Protein AF-A0A444W9S5-F1 (afdb_monomer_lite)

Organism: NCBI:txid657326

pLDDT: mean 81.78, std 16.41, range [38.34, 96.56]

Foldseek 3Di:
DDDDDPPPPPPPPPPPQFKKKKKFFDDDPPDFDFPVPPVCSVPPVGIDIDIQRDPLVNVLVVVVVVVQVVADFDPCRGATWGIWIDTDHFIWTAHPQRQWIDGDRGIDGDDDPQDGPCSVPVD

Structure (mmCIF, N/CA/C/O backbone):
data_AF-A0A444W9S5-F1
#
_entry.id   AF-A0A444W9S5-F1
#
loop_
_atom_site.group_PDB
_atom_site.id
_atom_site.type_symbol
_atom_site.label_atom_id
_atom_site.label_alt_id
_atom_site.label_comp_id
_atom_site.label_asym_id
_atom_site.label_entity_id
_atom_site.label_seq_id
_atom_site.pdbx_PDB_ins_code
_atom_site.Cartn_x
_atom_site.Cartn_y
_atom_site.Cartn_z
_atom_site.occupancy
_atom_site.B_iso_or_equiv
_atom_site.auth_seq_id
_atom_site.auth_comp_id
_atom_site.auth_asym_id
_atom_site.auth_atom_id
_atom_site.pdbx_PDB_model_num
ATOM 1 N N . MET A 1 1 ? -50.593 -12.212 37.186 1.00 38.34 1 MET A N 1
ATOM 2 C CA . MET A 1 1 ? -49.398 -11.337 37.214 1.00 38.34 1 MET A CA 1
ATOM 3 C C . MET A 1 1 ? -48.374 -11.883 36.221 1.00 38.34 1 MET A C 1
ATOM 5 O O . MET A 1 1 ? -47.781 -12.916 36.496 1.00 38.34 1 MET A O 1
ATOM 9 N N . LYS A 1 2 ? -48.234 -11.276 35.034 1.00 40.03 2 LYS A N 1
ATOM 10 C CA . LYS A 1 2 ? -47.253 -11.699 34.016 1.00 40.03 2 LYS A CA 1
ATOM 11 C C . LYS A 1 2 ? -45.982 -10.865 34.195 1.00 40.03 2 LYS A C 1
ATOM 13 O O . LYS A 1 2 ? -46.036 -9.650 34.051 1.00 40.03 2 LYS A O 1
ATOM 18 N N . LYS A 1 3 ? -44.869 -11.508 34.561 1.00 44.22 3 LYS A N 1
ATOM 19 C CA . LYS A 1 3 ? -43.546 -10.871 34.634 1.00 44.22 3 LYS A CA 1
ATOM 20 C C . LYS A 1 3 ? -42.995 -10.757 33.213 1.00 44.22 3 LYS A C 1
ATOM 22 O O . LYS A 1 3 ? -42.740 -11.776 32.581 1.00 44.22 3 LYS A O 1
ATOM 27 N N . ILE A 1 4 ? -42.846 -9.534 32.717 1.00 53.03 4 ILE A N 1
ATOM 28 C CA . ILE A 1 4 ? -42.086 -9.246 31.499 1.00 53.03 4 ILE A CA 1
ATOM 29 C C . ILE A 1 4 ? -40.659 -8.966 31.965 1.00 53.03 4 ILE A C 1
ATOM 31 O O . ILE A 1 4 ? -40.419 -7.982 32.660 1.00 53.03 4 ILE A O 1
ATOM 35 N N . ILE A 1 5 ? -39.733 -9.868 31.650 1.00 55.59 5 ILE A N 1
ATOM 36 C CA . ILE A 1 5 ? -38.299 -9.644 31.843 1.00 55.59 5 ILE A CA 1
ATOM 37 C C . ILE A 1 5 ? -37.802 -8.951 30.569 1.00 55.59 5 ILE A C 1
ATOM 39 O O . ILE A 1 5 ? -37.952 -9.536 29.494 1.00 55.59 5 ILE A O 1
ATOM 43 N N . PRO A 1 6 ? -37.242 -7.730 30.631 1.00 51.38 6 PRO A N 1
ATOM 44 C CA . PRO A 1 6 ? -36.620 -7.132 29.464 1.00 51.38 6 PRO A CA 1
ATOM 45 C C . PRO A 1 6 ? -35.305 -7.868 29.202 1.00 51.38 6 PRO A C 1
ATOM 47 O O . PRO A 1 6 ? -34.380 -7.835 30.014 1.00 51.38 6 PRO A O 1
ATOM 50 N N . LEU A 1 7 ? -35.240 -8.571 28.072 1.00 44.19 7 LEU A N 1
ATOM 51 C CA . LEU A 1 7 ? -34.009 -9.155 27.561 1.00 44.19 7 LEU A CA 1
ATOM 52 C C . LEU A 1 7 ? -33.100 -7.996 27.126 1.00 44.19 7 LEU A C 1
ATOM 54 O O . LEU A 1 7 ? -33.227 -7.470 26.023 1.00 44.19 7 LEU A O 1
ATOM 58 N N . ILE A 1 8 ? -32.224 -7.551 28.026 1.00 51.81 8 ILE A N 1
ATOM 59 C CA . ILE A 1 8 ? -31.135 -6.634 27.694 1.00 51.81 8 ILE A CA 1
ATOM 60 C C . ILE A 1 8 ? -30.183 -7.422 26.794 1.00 51.81 8 ILE A C 1
ATOM 62 O O . ILE A 1 8 ? -29.372 -8.218 27.264 1.00 51.81 8 ILE A O 1
ATOM 66 N N . ILE A 1 9 ? -30.323 -7.234 25.484 1.00 46.12 9 ILE A N 1
ATOM 67 C CA . ILE A 1 9 ? -29.348 -7.700 24.503 1.00 46.12 9 ILE A CA 1
ATOM 68 C C . ILE A 1 9 ? -28.121 -6.810 24.686 1.00 46.12 9 ILE A C 1
ATOM 70 O O . ILE A 1 9 ? -28.041 -5.701 24.161 1.00 46.12 9 ILE A O 1
ATOM 74 N N . PHE A 1 10 ? -27.180 -7.288 25.493 1.00 41.84 10 PHE A N 1
ATOM 75 C CA . PHE A 1 10 ? -25.830 -6.754 25.549 1.00 41.84 10 PHE A CA 1
ATOM 76 C C . PHE A 1 10 ? -25.174 -7.097 24.208 1.00 41.84 10 PHE A C 1
ATOM 78 O O . PHE A 1 10 ? -24.648 -8.193 24.020 1.00 41.84 10 PHE A O 1
ATOM 85 N N . ILE A 1 11 ? -25.270 -6.183 23.239 1.00 53.44 11 ILE A N 1
ATOM 86 C CA . ILE A 1 11 ? -24.454 -6.237 22.028 1.00 53.44 11 ILE A CA 1
ATOM 87 C C . ILE A 1 11 ? -23.036 -5.944 22.502 1.00 53.44 11 ILE A C 1
ATOM 89 O O . ILE A 1 11 ? -22.626 -4.792 22.639 1.00 53.44 11 ILE A O 1
ATOM 93 N N . THR A 1 12 ? -22.296 -6.993 22.840 1.00 50.94 12 THR A N 1
ATOM 94 C CA . THR A 1 12 ? -20.856 -6.895 22.998 1.00 50.94 12 THR A CA 1
ATOM 95 C C . THR A 1 12 ? -20.314 -6.474 21.638 1.00 50.94 12 THR A C 1
ATOM 97 O O . THR A 1 12 ? -20.244 -7.262 20.700 1.00 50.94 12 THR A O 1
ATOM 100 N N . LEU A 1 13 ? -19.975 -5.189 21.505 1.00 49.25 13 LEU A N 1
ATOM 101 C CA . LEU A 1 13 ? -19.121 -4.693 20.435 1.00 49.25 13 LEU A CA 1
ATOM 102 C C . LEU A 1 13 ? -17.777 -5.395 20.617 1.00 49.25 13 LEU A C 1
ATOM 104 O O . LEU A 1 13 ? -16.877 -4.882 21.282 1.00 49.25 13 LEU A O 1
ATOM 108 N N . THR A 1 14 ? -17.653 -6.610 20.087 1.00 47.81 14 THR A N 1
ATOM 109 C CA . THR A 1 14 ? -16.374 -7.283 19.942 1.00 47.81 14 THR A CA 1
ATOM 110 C C . THR A 1 14 ? -15.558 -6.374 19.048 1.00 47.81 14 THR A C 1
ATOM 112 O O . THR A 1 14 ? -15.749 -6.331 17.833 1.00 47.81 14 THR A O 1
ATOM 115 N N . SER A 1 15 ? -14.713 -5.560 19.674 1.00 43.38 15 SER A N 1
ATOM 116 C CA . SER A 1 15 ? -13.699 -4.766 19.010 1.00 43.38 15 SER A CA 1
ATOM 117 C C . SER A 1 15 ? -12.718 -5.747 18.388 1.00 43.38 15 SER A C 1
ATOM 119 O O . SER A 1 15 ? -11.658 -6.007 18.948 1.00 43.38 15 SER A O 1
ATOM 121 N N . CYS A 1 16 ? -13.101 -6.331 17.254 1.00 53.66 16 CYS A N 1
ATOM 122 C CA . CYS A 1 16 ? -12.192 -7.037 16.381 1.00 53.66 16 CYS A CA 1
ATOM 123 C C . CYS A 1 16 ? -11.127 -5.999 16.040 1.00 53.66 16 CYS A C 1
ATOM 125 O O . CYS A 1 16 ? -11.431 -4.983 15.413 1.00 53.66 16 CYS A O 1
ATOM 127 N N . SER A 1 17 ? -9.924 -6.156 16.590 1.00 58.62 17 SER A N 1
ATOM 128 C CA . SER A 1 17 ? -8.819 -5.252 16.308 1.00 58.62 17 SER A CA 1
ATOM 129 C C . SER A 1 17 ? -8.438 -5.462 14.849 1.00 58.62 17 SER A C 1
ATOM 131 O O . SER A 1 17 ? -7.628 -6.329 14.532 1.00 58.62 17 SER A O 1
ATOM 133 N N . SER A 1 18 ? -9.080 -4.728 13.948 1.00 75.69 18 SER A N 1
ATOM 134 C CA . SER A 1 18 ? -8.727 -4.713 12.540 1.00 75.69 18 SER A CA 1
ATOM 135 C C . SER A 1 18 ? -7.365 -4.038 12.425 1.00 75.69 18 SER A C 1
ATOM 137 O O . SER A 1 18 ? -7.238 -2.836 12.658 1.00 75.69 18 SER A O 1
ATOM 139 N N . SER A 1 19 ? -6.334 -4.828 12.154 1.00 87.19 19 SER A N 1
ATOM 140 C CA . SER A 1 19 ? -4.983 -4.334 11.915 1.00 87.19 19 SER A CA 1
ATOM 141 C C . SER A 1 19 ? -4.717 -4.267 10.422 1.00 87.19 19 SER A C 1
ATOM 143 O O . SER A 1 19 ? -5.010 -5.225 9.707 1.00 87.19 19 SER A O 1
ATOM 145 N N . VAL A 1 20 ? -4.101 -3.181 9.976 1.00 93.50 20 VAL A N 1
ATOM 146 C CA . VAL A 1 20 ? -3.524 -3.082 8.635 1.00 93.50 20 VAL A CA 1
ATOM 147 C C . VAL A 1 20 ? -2.021 -3.261 8.767 1.00 93.50 20 VAL A C 1
ATOM 149 O O . VAL A 1 20 ? -1.379 -2.627 9.602 1.00 93.50 20 VAL A O 1
ATOM 152 N N . THR A 1 21 ? -1.450 -4.141 7.962 1.00 94.88 21 THR A N 1
ATOM 153 C CA . THR A 1 21 ? -0.001 -4.276 7.848 1.00 94.88 21 THR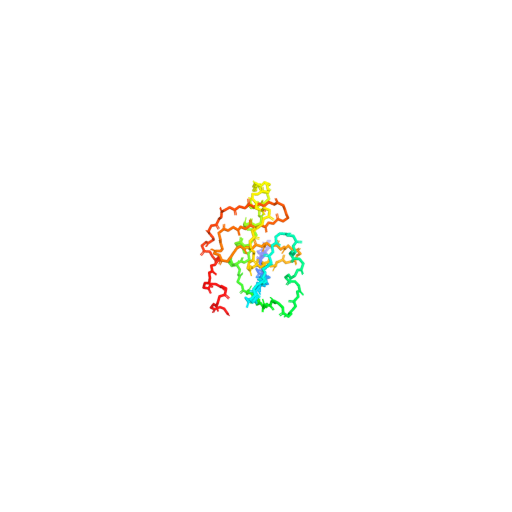 A CA 1
ATOM 154 C C . THR A 1 21 ? 0.487 -3.336 6.759 1.00 94.88 21 THR A C 1
ATOM 156 O O . THR A 1 21 ? 0.034 -3.425 5.624 1.00 94.88 21 THR A O 1
ATOM 159 N N . VAL A 1 22 ? 1.407 -2.442 7.096 1.00 95.19 22 VAL A N 1
ATOM 160 C CA . VAL A 1 22 ? 2.074 -1.552 6.147 1.00 95.19 22 VAL A CA 1
ATOM 161 C C . VAL A 1 22 ? 3.451 -2.125 5.854 1.00 95.19 22 VAL A C 1
ATOM 163 O O . VAL A 1 22 ? 4.246 -2.354 6.766 1.00 95.19 22 VAL A O 1
ATOM 166 N N . ILE A 1 23 ? 3.723 -2.370 4.582 1.00 95.12 23 ILE A N 1
ATOM 167 C CA . ILE A 1 23 ? 5.014 -2.815 4.079 1.00 95.12 23 ILE A CA 1
ATOM 168 C C . ILE A 1 23 ? 5.607 -1.664 3.277 1.00 95.12 23 ILE A C 1
ATOM 170 O O . ILE A 1 23 ? 5.003 -1.200 2.311 1.00 95.12 23 ILE A O 1
ATOM 174 N N . THR A 1 24 ? 6.789 -1.217 3.667 1.00 93.75 24 THR A N 1
ATOM 175 C CA . THR A 1 24 ? 7.511 -0.121 3.024 1.00 93.75 24 THR A CA 1
ATOM 176 C C . THR A 1 24 ? 8.698 -0.690 2.266 1.00 93.75 24 THR A C 1
ATOM 178 O O . THR A 1 24 ? 9.492 -1.438 2.837 1.00 93.75 24 THR A O 1
ATOM 181 N N . ALA A 1 25 ? 8.832 -0.343 0.990 1.00 92.25 25 ALA A N 1
ATOM 182 C CA . ALA A 1 25 ? 10.024 -0.643 0.213 1.00 92.25 25 ALA A CA 1
ATOM 183 C C . ALA A 1 25 ? 11.207 0.158 0.773 1.00 92.25 25 ALA A C 1
ATOM 185 O O . ALA A 1 25 ? 11.120 1.376 0.933 1.00 92.25 25 ALA A O 1
ATOM 186 N N . ASN A 1 26 ? 12.305 -0.528 1.075 1.00 88.12 26 ASN A N 1
ATOM 187 C CA . ASN A 1 26 ? 13.538 0.121 1.490 1.00 88.12 26 ASN A CA 1
ATOM 188 C C . ASN A 1 26 ? 14.154 0.807 0.269 1.00 88.12 26 ASN A C 1
ATOM 190 O O . ASN A 1 26 ? 14.218 0.215 -0.812 1.00 88.12 26 ASN A O 1
ATOM 194 N N . ASP A 1 27 ? 14.627 2.035 0.452 1.00 71.62 27 ASP A N 1
ATOM 195 C CA . ASP A 1 27 ? 15.330 2.748 -0.605 1.00 71.62 27 ASP A CA 1
ATOM 196 C C . ASP A 1 27 ? 16.725 2.127 -0.773 1.00 71.62 27 ASP A C 1
ATOM 198 O O . ASP A 1 27 ? 17.630 2.330 0.040 1.00 71.62 27 ASP A O 1
ATOM 202 N N . VAL A 1 28 ? 16.871 1.272 -1.784 1.00 72.31 28 VAL A N 1
ATOM 203 C CA . VAL A 1 28 ? 18.145 0.662 -2.174 1.00 72.31 28 VAL A CA 1
ATOM 204 C C . VAL A 1 28 ? 18.527 1.278 -3.509 1.00 72.31 28 VAL A C 1
ATOM 206 O O . VAL A 1 28 ? 17.744 1.235 -4.455 1.00 72.31 28 VAL A O 1
ATOM 209 N N . TYR A 1 29 ? 19.725 1.856 -3.592 1.00 64.94 29 TYR A N 1
ATOM 210 C CA . TYR A 1 29 ? 20.174 2.617 -4.759 1.00 64.94 29 TYR A CA 1
ATOM 211 C C . TYR A 1 29 ? 19.944 1.848 -6.075 1.00 64.94 29 TYR A C 1
ATOM 213 O O . TYR A 1 29 ? 20.480 0.756 -6.269 1.00 64.94 29 TYR A O 1
ATOM 221 N N . GLY A 1 30 ? 19.131 2.417 -6.973 1.00 67.50 30 GLY A N 1
ATOM 222 C CA . GLY A 1 30 ? 18.794 1.830 -8.277 1.00 67.50 30 GLY A CA 1
ATOM 223 C C . GLY A 1 30 ? 17.688 0.765 -8.266 1.00 67.50 30 GLY A C 1
ATOM 224 O O . GLY A 1 30 ? 17.397 0.196 -9.317 1.00 67.50 30 GLY A O 1
ATOM 225 N N . TYR A 1 31 ? 17.058 0.495 -7.121 1.00 79.81 31 TYR A N 1
ATOM 226 C CA . TYR A 1 31 ? 15.975 -0.474 -6.995 1.00 79.81 31 TYR A CA 1
ATOM 227 C C . TYR A 1 31 ? 14.629 0.203 -6.720 1.00 79.81 31 TYR A C 1
ATOM 229 O O . TYR A 1 31 ? 14.498 1.060 -5.852 1.00 79.81 31 TYR A O 1
ATOM 237 N N . SER A 1 32 ? 13.594 -0.201 -7.453 1.00 87.50 32 SER A N 1
ATOM 238 C CA . SER A 1 32 ? 12.229 0.290 -7.267 1.00 87.50 32 SER A CA 1
ATOM 239 C C . SER A 1 32 ? 11.233 -0.836 -7.496 1.00 87.50 32 SER A C 1
ATOM 241 O O . SER A 1 32 ? 11.395 -1.653 -8.408 1.00 87.50 32 SER A O 1
ATOM 243 N N . ILE A 1 33 ? 10.191 -0.880 -6.667 1.00 90.06 33 ILE A N 1
ATOM 244 C CA . ILE A 1 33 ? 9.057 -1.769 -6.904 1.00 90.06 33 ILE A CA 1
ATOM 245 C C . ILE A 1 33 ? 8.083 -1.043 -7.829 1.00 90.06 33 ILE A C 1
ATOM 247 O O . ILE A 1 33 ? 7.753 0.119 -7.628 1.00 90.06 33 ILE A O 1
ATOM 251 N N . THR A 1 34 ? 7.646 -1.735 -8.865 1.00 89.19 34 THR A N 1
ATOM 252 C CA . THR A 1 34 ? 6.714 -1.286 -9.897 1.00 89.19 34 THR A CA 1
ATOM 253 C C . THR A 1 34 ? 5.547 -2.266 -9.973 1.00 89.19 34 THR A C 1
ATOM 255 O O . THR A 1 34 ? 5.560 -3.324 -9.335 1.00 89.19 34 THR A O 1
ATOM 258 N N . SER A 1 35 ? 4.560 -1.972 -10.815 1.00 84.50 35 SER A N 1
ATOM 259 C CA . SER A 1 35 ? 3.447 -2.893 -11.067 1.00 84.50 35 SER A CA 1
ATOM 260 C C . SER A 1 35 ? 3.886 -4.248 -11.638 1.00 84.50 35 SER A C 1
ATOM 262 O O . SER A 1 35 ? 3.186 -5.243 -11.463 1.00 84.50 35 SER A O 1
ATOM 264 N N . LYS A 1 36 ? 5.070 -4.324 -12.262 1.00 86.44 36 LYS A N 1
ATOM 265 C CA . LYS A 1 36 ? 5.623 -5.556 -12.853 1.00 86.44 36 LYS A CA 1
ATOM 266 C C . LYS A 1 36 ? 6.223 -6.512 -11.818 1.00 86.44 36 LYS A C 1
ATOM 268 O O . LYS A 1 36 ? 6.412 -7.685 -12.120 1.00 86.44 36 LYS A O 1
ATOM 273 N N . ASN A 1 37 ? 6.546 -6.031 -10.617 1.00 90.00 37 ASN A N 1
ATOM 274 C CA . ASN A 1 37 ? 7.254 -6.803 -9.591 1.00 90.00 37 ASN A CA 1
ATOM 275 C C . ASN A 1 37 ? 6.689 -6.595 -8.177 1.00 90.00 37 ASN A C 1
ATOM 277 O O . ASN A 1 37 ? 7.438 -6.652 -7.205 1.00 90.00 37 ASN A O 1
ATOM 281 N N . PHE A 1 38 ? 5.369 -6.430 -8.032 1.00 89.69 38 PHE A N 1
ATOM 282 C CA . PHE A 1 38 ? 4.716 -6.307 -6.719 1.00 89.69 38 PHE A CA 1
ATOM 283 C C . PHE A 1 38 ? 5.054 -7.432 -5.728 1.00 89.69 38 PHE A C 1
ATOM 285 O O . PHE A 1 38 ? 5.047 -7.194 -4.522 1.00 89.69 38 PHE A O 1
ATOM 292 N N . GLY A 1 39 ? 5.390 -8.635 -6.207 1.00 90.38 39 GLY A N 1
ATOM 293 C CA . GLY A 1 39 ? 5.820 -9.749 -5.352 1.00 90.38 39 GLY A CA 1
ATOM 294 C C . GLY A 1 39 ? 7.068 -9.449 -4.512 1.00 90.38 39 GLY A C 1
ATOM 295 O O . GLY A 1 39 ? 7.283 -10.069 -3.475 1.00 90.38 39 GLY A O 1
ATOM 296 N N . GLU A 1 40 ? 7.864 -8.451 -4.894 1.00 92.50 40 GLU A N 1
ATOM 297 C CA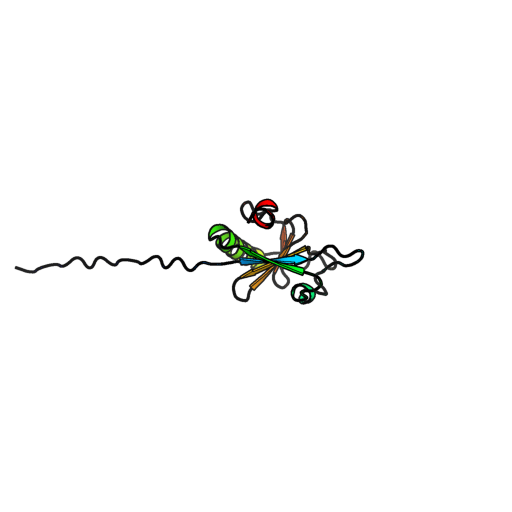 . GLU A 1 40 ? 9.027 -8.014 -4.119 1.00 92.50 40 GLU A CA 1
ATOM 298 C C . GLU A 1 40 ? 8.654 -7.324 -2.802 1.00 92.50 40 GLU A C 1
ATOM 300 O O . GLU A 1 40 ? 9.503 -7.222 -1.920 1.00 92.50 40 GLU A O 1
ATOM 305 N N . PHE A 1 41 ? 7.388 -6.931 -2.605 1.00 93.38 41 PHE A N 1
ATOM 306 C CA . PHE A 1 41 ? 6.912 -6.502 -1.288 1.00 93.38 41 PHE A CA 1
ATOM 307 C C . PHE A 1 41 ? 6.944 -7.632 -0.244 1.00 93.38 41 PHE A C 1
ATOM 309 O O . PHE A 1 41 ? 6.870 -7.371 0.949 1.00 93.38 41 PHE A O 1
ATOM 316 N N . SER A 1 42 ? 7.073 -8.893 -0.659 1.00 92.38 42 SER A N 1
ATOM 317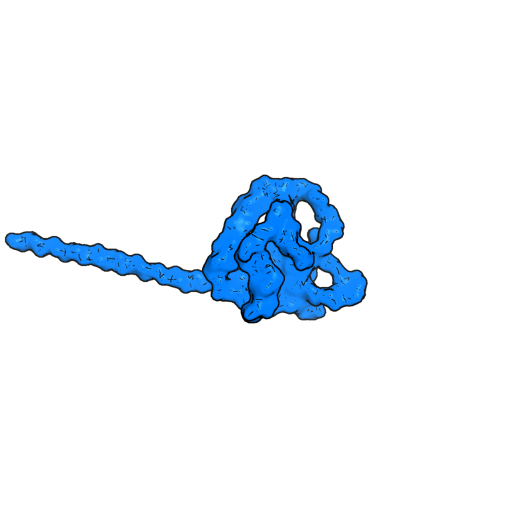 C CA . SER A 1 42 ? 7.252 -10.025 0.258 1.00 92.38 42 SER A CA 1
ATOM 318 C C . SER A 1 42 ? 8.723 -10.327 0.569 1.00 92.38 42 SER A C 1
ATOM 320 O O . SER A 1 42 ? 9.001 -11.284 1.289 1.00 92.38 42 SER A O 1
ATOM 322 N N . ASN A 1 43 ? 9.674 -9.557 0.027 1.00 92.75 43 ASN A N 1
ATOM 323 C CA . ASN A 1 43 ? 11.104 -9.789 0.207 1.00 92.75 43 ASN A CA 1
ATOM 324 C C . ASN A 1 43 ? 11.641 -9.048 1.449 1.00 92.75 43 ASN A C 1
ATOM 326 O O . ASN A 1 43 ? 11.888 -7.842 1.375 1.00 92.75 43 ASN A O 1
ATOM 330 N N . PRO A 1 44 ? 11.928 -9.745 2.566 1.00 90.19 44 PRO A N 1
ATOM 331 C CA . PRO A 1 44 ? 12.313 -9.098 3.822 1.00 90.19 44 PRO A CA 1
ATOM 332 C C . PRO A 1 44 ? 13.654 -8.355 3.746 1.00 90.19 44 PRO A C 1
ATOM 334 O O . PRO A 1 44 ? 13.907 -7.472 4.556 1.00 90.19 44 PRO A O 1
ATOM 337 N N . ASN A 1 45 ? 14.505 -8.657 2.759 1.00 90.00 45 ASN A N 1
ATOM 338 C CA . ASN A 1 45 ? 15.767 -7.939 2.559 1.00 90.00 45 ASN A CA 1
ATOM 339 C C . ASN A 1 45 ? 15.570 -6.565 1.900 1.00 90.00 45 ASN A C 1
ATOM 341 O O . ASN A 1 45 ? 16.481 -5.739 1.905 1.00 90.00 45 ASN A O 1
ATOM 345 N N . LYS A 1 46 ? 14.401 -6.326 1.298 1.00 88.94 46 LYS A N 1
ATOM 346 C CA . LYS A 1 46 ? 14.085 -5.113 0.533 1.00 88.94 46 LYS A CA 1
ATOM 347 C C . LYS A 1 46 ? 12.918 -4.327 1.117 1.00 88.94 46 LYS A C 1
ATOM 349 O O . LYS A 1 46 ? 12.560 -3.291 0.565 1.00 88.94 46 LYS A O 1
ATOM 354 N N . THR A 1 47 ? 12.322 -4.799 2.207 1.00 92.69 47 THR A N 1
ATOM 355 C CA . THR A 1 47 ? 11.141 -4.172 2.796 1.00 92.69 47 THR A CA 1
ATOM 356 C C . THR A 1 47 ? 11.198 -4.132 4.307 1.00 92.69 47 THR A C 1
ATOM 358 O O . THR A 1 47 ? 11.719 -5.050 4.937 1.00 92.69 47 THR A O 1
ATOM 361 N N . THR A 1 48 ? 10.550 -3.129 4.882 1.00 92.38 48 THR A N 1
ATOM 362 C CA . THR A 1 48 ? 10.243 -3.059 6.309 1.00 92.38 48 THR A CA 1
ATOM 363 C C . THR A 1 48 ? 8.744 -3.239 6.512 1.00 92.38 48 THR A C 1
ATOM 365 O O . THR A 1 48 ? 7.948 -2.710 5.741 1.00 92.38 48 THR A O 1
ATOM 368 N N . LEU A 1 49 ? 8.349 -3.978 7.547 1.00 93.56 49 LEU A N 1
ATOM 369 C CA . LEU A 1 49 ? 6.949 -4.241 7.873 1.00 93.56 49 LEU A CA 1
ATOM 370 C C . LEU A 1 49 ? 6.582 -3.604 9.209 1.00 93.56 49 LEU A C 1
ATOM 372 O O . LEU A 1 49 ? 7.326 -3.705 10.183 1.00 93.56 49 LEU A O 1
ATOM 376 N N . LYS A 1 50 ? 5.394 -3.006 9.265 1.00 91.12 50 LYS A N 1
ATOM 377 C CA . LYS A 1 50 ? 4.817 -2.408 10.466 1.00 91.12 50 LYS A CA 1
ATOM 378 C C . LYS A 1 50 ? 3.333 -2.746 10.573 1.00 91.12 50 LYS A C 1
ATOM 380 O O . LYS A 1 50 ? 2.597 -2.639 9.599 1.00 91.12 50 LYS A O 1
ATOM 385 N N . GLN A 1 51 ? 2.871 -3.134 11.761 1.00 91.19 51 GLN A N 1
ATOM 386 C CA . GLN A 1 51 ? 1.440 -3.312 12.016 1.00 91.19 51 GLN A CA 1
ATOM 387 C C . GLN A 1 51 ? 0.825 -2.027 12.563 1.00 91.19 51 GLN A C 1
ATOM 389 O O . GLN A 1 51 ? 1.267 -1.507 13.584 1.00 91.19 51 GLN A O 1
ATOM 394 N N . VAL A 1 52 ? -0.246 -1.566 11.926 1.00 89.88 52 VAL A N 1
ATOM 395 C CA . VAL A 1 52 ? -1.054 -0.429 12.364 1.00 89.88 52 VAL A CA 1
ATOM 396 C C . VAL A 1 52 ? -2.364 -0.953 12.941 1.00 89.88 52 VAL A C 1
ATOM 398 O O . VAL A 1 52 ? -3.237 -1.447 12.225 1.00 89.88 52 VAL A O 1
ATOM 401 N N . LYS A 1 53 ? -2.502 -0.862 14.266 1.00 88.56 53 LYS A N 1
ATOM 402 C CA . LYS A 1 53 ? -3.698 -1.291 15.006 1.00 88.56 53 LYS A CA 1
ATOM 403 C C . LYS A 1 53 ? -4.625 -0.101 15.253 1.00 88.56 53 LYS A C 1
ATOM 405 O O . LYS A 1 53 ? -4.772 0.350 16.383 1.00 88.56 53 LYS A O 1
ATOM 410 N N . SER A 1 54 ? -5.240 0.405 14.188 1.00 88.12 54 SER A N 1
ATOM 411 C CA . SER A 1 54 ? -6.216 1.497 14.252 1.00 88.12 54 SER A CA 1
ATOM 412 C C . SER A 1 54 ? -7.476 1.134 13.473 1.00 88.12 54 SER A C 1
ATOM 414 O O . SER A 1 54 ? -7.404 0.691 12.325 1.00 88.12 54 SER A O 1
ATOM 416 N N . LYS A 1 55 ? -8.639 1.339 14.102 1.00 89.75 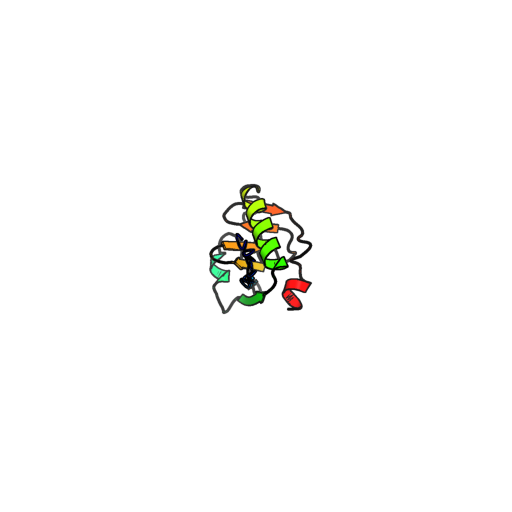55 LYS A N 1
ATOM 417 C CA . LYS A 1 55 ? -9.942 1.142 13.452 1.00 89.75 55 LYS A CA 1
ATOM 418 C C . LYS A 1 55 ? -10.148 2.127 12.309 1.00 89.75 55 LYS A C 1
ATOM 420 O O . LYS A 1 55 ? -10.682 1.730 11.283 1.00 89.75 55 LYS A O 1
ATOM 425 N N . ASP A 1 56 ? -9.678 3.361 12.469 1.00 91.19 56 ASP A N 1
ATOM 426 C CA . ASP A 1 56 ? -9.817 4.401 11.449 1.00 91.19 56 ASP A CA 1
ATOM 427 C C . ASP A 1 56 ? -8.985 4.053 10.216 1.00 91.19 56 ASP A C 1
ATOM 429 O O . ASP A 1 56 ? -9.471 4.135 9.094 1.00 91.19 56 ASP A O 1
ATOM 433 N N . VAL A 1 57 ? -7.760 3.557 10.419 1.00 92.56 57 VAL A N 1
ATOM 434 C CA . VAL A 1 57 ? -6.894 3.103 9.318 1.00 92.56 57 VAL A CA 1
ATOM 435 C C . VAL A 1 57 ? -7.493 1.893 8.601 1.00 92.56 57 VAL A C 1
ATOM 437 O O . VAL A 1 57 ? -7.455 1.818 7.376 1.00 92.56 57 VAL A O 1
ATOM 440 N N . ALA A 1 58 ? -8.078 0.950 9.339 1.00 93.12 58 ALA A N 1
ATOM 441 C CA . ALA A 1 58 ? -8.750 -0.193 8.732 1.00 93.12 58 ALA A CA 1
ATOM 442 C C . ALA A 1 58 ? -10.017 0.205 7.958 1.00 93.12 58 ALA A C 1
ATOM 444 O O . ALA A 1 58 ? -10.250 -0.315 6.869 1.00 93.12 58 ALA A O 1
ATOM 445 N N . ALA A 1 59 ? -10.809 1.137 8.491 1.00 93.56 59 ALA A N 1
ATOM 446 C CA . ALA A 1 59 ? -11.990 1.663 7.817 1.00 93.56 59 ALA A CA 1
ATOM 447 C C . ALA A 1 59 ? -11.612 2.433 6.544 1.00 93.56 59 ALA A C 1
ATOM 449 O O . ALA A 1 59 ? -12.248 2.251 5.507 1.00 93.56 59 ALA A O 1
ATOM 450 N N . GLU A 1 60 ? -10.547 3.233 6.599 1.00 94.88 60 GLU A N 1
ATOM 451 C CA . GLU A 1 60 ? -10.022 3.948 5.438 1.00 94.88 60 GLU A CA 1
ATOM 452 C C . GLU A 1 60 ? -9.522 2.980 4.360 1.00 94.88 60 GLU A C 1
ATOM 454 O O . GLU A 1 60 ? -9.828 3.156 3.181 1.00 94.88 60 GLU A O 1
ATOM 459 N N . PHE A 1 61 ? -8.823 1.909 4.751 1.00 95.38 61 PHE A N 1
ATOM 460 C CA . PHE A 1 61 ? -8.432 0.846 3.826 1.00 95.38 61 PHE A CA 1
ATOM 461 C C . PHE A 1 61 ? -9.649 0.245 3.110 1.00 95.38 61 PHE A C 1
ATOM 463 O O . PHE A 1 61 ? -9.653 0.125 1.883 1.00 95.38 61 PHE A O 1
ATOM 470 N N . ASP A 1 62 ? -10.695 -0.114 3.860 1.00 94.69 62 ASP A N 1
ATOM 471 C CA . ASP A 1 62 ? -11.905 -0.723 3.300 1.00 94.69 62 ASP A CA 1
ATOM 472 C C . ASP A 1 62 ? -12.657 0.261 2.379 1.00 94.69 62 ASP A C 1
ATOM 474 O O . ASP A 1 62 ? -13.123 -0.124 1.301 1.00 94.69 62 ASP A O 1
ATOM 478 N N . TYR A 1 63 ? -12.721 1.545 2.748 1.00 93.56 63 TYR A N 1
ATOM 479 C CA . TYR A 1 63 ? -13.260 2.613 1.900 1.00 93.56 63 TYR A CA 1
ATOM 480 C C . TYR A 1 63 ? -12.486 2.724 0.583 1.00 93.56 63 TYR A C 1
ATOM 482 O O . TYR A 1 63 ? -13.074 2.685 -0.502 1.00 93.56 63 TYR A O 1
ATOM 490 N N . MET A 1 64 ? -11.159 2.798 0.662 1.00 93.88 64 MET A N 1
ATOM 491 C CA . MET A 1 64 ? -10.301 2.920 -0.509 1.00 93.88 64 MET A CA 1
ATOM 492 C C . MET A 1 64 ? -10.376 1.700 -1.411 1.00 93.88 64 MET A C 1
ATOM 494 O O . MET A 1 64 ? -10.440 1.867 -2.624 1.00 93.88 64 MET A O 1
ATOM 498 N N . LYS A 1 65 ? -10.428 0.485 -0.854 1.00 94.44 65 LYS A N 1
ATOM 499 C CA . LYS A 1 65 ? -10.656 -0.747 -1.620 1.00 94.44 65 LYS A CA 1
ATOM 500 C C . LYS A 1 65 ? -11.945 -0.653 -2.435 1.00 94.44 65 LYS A C 1
ATOM 502 O O . LYS A 1 65 ? -11.933 -0.919 -3.636 1.00 94.44 65 LYS A O 1
ATOM 507 N N . ASN A 1 66 ? -13.048 -0.258 -1.798 1.00 92.19 66 ASN A N 1
ATOM 508 C CA . ASN A 1 66 ? -14.340 -0.121 -2.471 1.00 92.19 66 ASN A CA 1
ATOM 509 C C . ASN A 1 66 ? -14.288 0.935 -3.577 1.00 92.19 66 ASN A C 1
ATOM 511 O O . ASN A 1 66 ? -14.805 0.708 -4.671 1.00 92.19 66 ASN A O 1
ATOM 515 N N . TYR A 1 67 ? -13.610 2.055 -3.328 1.00 89.88 67 TYR A N 1
ATOM 516 C CA . TYR A 1 67 ? -13.452 3.100 -4.330 1.00 89.88 67 TYR A CA 1
ATOM 517 C C . TYR A 1 67 ? -12.548 2.658 -5.494 1.00 89.88 67 TYR A C 1
ATOM 519 O O . TYR A 1 67 ? -12.888 2.857 -6.661 1.00 89.88 67 TYR A O 1
ATOM 527 N N . LEU A 1 68 ? -11.451 1.957 -5.200 1.00 90.19 68 LEU A N 1
ATOM 528 C CA . LEU A 1 68 ? -10.514 1.396 -6.174 1.00 90.19 68 LEU A CA 1
ATOM 529 C C . LEU A 1 68 ? -11.177 0.424 -7.143 1.00 90.19 68 LEU A C 1
ATOM 531 O O . LEU A 1 68 ? -10.861 0.461 -8.326 1.00 90.19 68 LEU A O 1
ATOM 535 N N . ILE A 1 69 ? -12.120 -0.408 -6.695 1.00 88.44 69 ILE A N 1
ATOM 536 C CA . ILE A 1 69 ? -12.846 -1.340 -7.580 1.00 88.44 69 ILE A CA 1
ATOM 537 C C . ILE A 1 69 ? -13.576 -0.591 -8.711 1.00 88.44 69 ILE A C 1
ATOM 539 O O . ILE A 1 69 ? -13.707 -1.118 -9.816 1.00 88.44 69 ILE A O 1
ATOM 543 N N . THR A 1 70 ? -13.985 0.656 -8.463 1.00 86.00 70 THR A N 1
ATOM 544 C CA . THR A 1 70 ? -14.621 1.547 -9.451 1.00 86.00 70 THR A CA 1
ATOM 545 C C . THR A 1 70 ? -13.635 2.446 -10.209 1.00 86.00 70 THR A C 1
ATOM 547 O O . THR A 1 70 ? -14.041 3.231 -11.065 1.00 86.00 70 THR A O 1
ATOM 550 N N . GLY A 1 71 ? -12.340 2.344 -9.897 1.00 82.12 71 GLY A N 1
ATOM 551 C CA . GLY A 1 71 ? -11.270 3.138 -10.490 1.00 82.12 71 GLY A CA 1
ATOM 552 C C . GLY A 1 71 ? -11.018 2.835 -11.968 1.00 82.12 71 GLY A C 1
ATOM 553 O O . GLY A 1 71 ? -11.619 1.948 -12.579 1.00 82.12 71 GLY A O 1
ATOM 554 N N . ARG A 1 72 ? -10.089 3.585 -12.567 1.00 79.69 72 ARG A N 1
ATOM 555 C CA . ARG A 1 72 ? -9.729 3.408 -13.981 1.00 79.69 72 ARG A CA 1
ATOM 556 C C . ARG A 1 72 ? -8.801 2.212 -14.145 1.00 79.69 72 ARG A C 1
ATOM 558 O O . ARG A 1 72 ? -7.948 1.963 -13.295 1.00 79.69 72 ARG A O 1
ATOM 565 N N . GLU A 1 73 ? -8.950 1.502 -15.256 1.00 70.25 73 GLU A N 1
ATOM 566 C CA . GLU A 1 73 ? -7.991 0.474 -15.660 1.00 70.25 73 GLU A CA 1
ATOM 567 C C . GLU A 1 73 ? -6.719 1.163 -16.161 1.00 70.25 73 GLU A C 1
ATOM 569 O O . GLU A 1 73 ? -6.786 2.039 -17.020 1.00 70.25 73 GLU A O 1
ATOM 574 N N . HIS A 1 74 ? -5.571 0.780 -15.596 1.00 63.09 74 HIS A N 1
ATOM 575 C CA . HIS A 1 74 ? -4.255 0.974 -16.213 1.00 63.09 74 HIS A CA 1
ATOM 576 C C . HIS A 1 74 ? -3.870 2.412 -16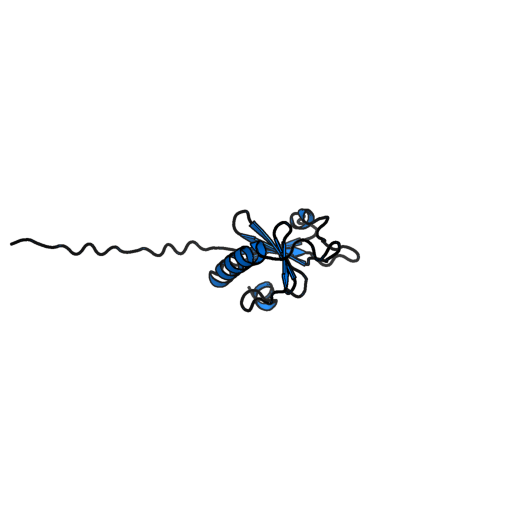.633 1.00 63.09 74 HIS A C 1
ATOM 578 O O . HIS A 1 74 ? -3.698 2.706 -17.813 1.00 63.09 74 HIS A O 1
ATOM 584 N N . LEU A 1 75 ? -3.607 3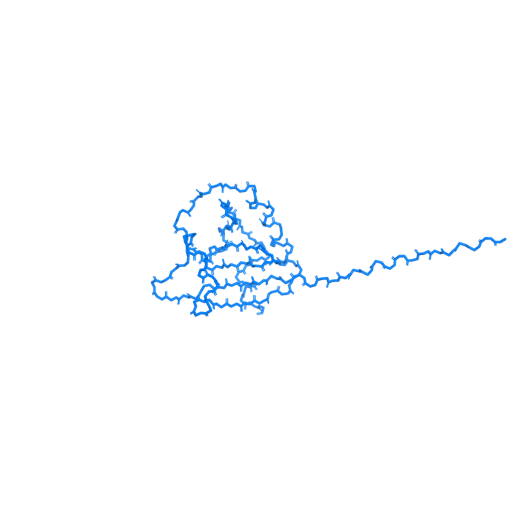.305 -15.667 1.00 57.97 75 LEU A N 1
ATOM 585 C CA . LEU A 1 75 ? -2.937 4.586 -15.972 1.00 57.97 75 LEU A CA 1
ATOM 586 C C . LEU A 1 75 ? -1.405 4.576 -15.816 1.00 57.97 75 LEU A C 1
ATOM 588 O O . LEU A 1 75 ? -0.770 5.530 -16.252 1.00 57.97 75 LEU A O 1
ATOM 592 N N . PHE A 1 76 ? -0.785 3.538 -15.237 1.00 62.50 76 PHE A N 1
ATOM 593 C CA . PHE A 1 76 ? 0.651 3.585 -14.911 1.00 62.50 76 PHE A CA 1
ATOM 594 C C . PHE A 1 76 ? 1.382 2.257 -15.166 1.00 62.50 76 PHE A C 1
ATOM 596 O O . PHE A 1 76 ? 1.519 1.452 -14.244 1.00 62.50 76 PHE A O 1
ATOM 603 N N . PRO A 1 77 ? 1.894 2.021 -16.389 1.00 52.38 77 PRO A N 1
ATOM 604 C CA . PRO A 1 77 ? 2.702 0.834 -16.674 1.00 52.38 77 PRO A CA 1
ATOM 605 C C . PRO A 1 77 ? 4.062 0.823 -15.945 1.00 52.38 77 PRO A C 1
ATOM 607 O O . PRO A 1 77 ? 4.621 -0.253 -15.759 1.00 52.38 77 PRO A O 1
ATOM 610 N N . ASP A 1 78 ? 4.557 1.981 -15.482 1.00 63.59 78 ASP A N 1
ATOM 611 C CA . ASP A 1 78 ? 5.892 2.129 -14.873 1.00 63.59 78 ASP A CA 1
ATOM 612 C C . ASP A 1 78 ? 5.892 2.969 -13.573 1.00 63.59 78 ASP A C 1
ATOM 614 O O . ASP A 1 78 ? 6.885 3.604 -13.223 1.00 63.59 78 ASP A O 1
ATOM 618 N N . GLY A 1 79 ? 4.768 3.015 -12.847 1.00 78.25 79 GLY A N 1
ATOM 619 C CA . GLY A 1 79 ? 4.710 3.711 -11.556 1.00 78.25 79 GLY A CA 1
ATOM 620 C C . GLY A 1 79 ? 5.604 3.041 -10.507 1.00 78.25 79 GLY A C 1
ATOM 621 O O . GLY A 1 79 ? 5.577 1.818 -10.376 1.00 78.25 79 GLY A O 1
ATOM 622 N N . VAL A 1 80 ? 6.372 3.835 -9.753 1.00 87.44 80 VAL A N 1
ATOM 623 C CA . VAL A 1 80 ? 7.126 3.354 -8.585 1.00 87.44 80 VAL A CA 1
ATOM 624 C C . VAL A 1 80 ? 6.213 3.344 -7.362 1.00 87.44 80 VAL A C 1
ATOM 626 O O . VAL A 1 80 ? 5.589 4.352 -7.020 1.00 87.44 80 VAL A O 1
ATOM 629 N N . PHE A 1 81 ? 6.156 2.196 -6.699 1.00 91.06 81 PHE A N 1
ATOM 630 C CA . PHE A 1 81 ? 5.392 1.958 -5.486 1.00 91.06 81 PHE A CA 1
ATOM 631 C C . PHE A 1 81 ? 6.338 1.838 -4.301 1.00 91.06 81 PHE A C 1
ATOM 633 O O . PHE A 1 81 ? 7.339 1.123 -4.342 1.00 91.06 81 PHE A O 1
ATOM 640 N N . THR A 1 82 ? 5.985 2.534 -3.230 1.00 93.56 82 THR A N 1
ATOM 641 C CA . THR A 1 82 ? 6.775 2.584 -1.996 1.00 93.56 82 THR A CA 1
ATOM 642 C C . THR A 1 82 ? 6.087 1.831 -0.874 1.00 93.56 82 THR A C 1
ATOM 644 O O . THR A 1 82 ? 6.764 1.301 0.000 1.00 93.56 82 THR A O 1
ATOM 647 N N . TYR A 1 83 ? 4.758 1.731 -0.915 1.00 94.69 83 TYR A N 1
ATOM 648 C CA . TYR A 1 83 ? 3.978 1.130 0.157 1.00 94.69 83 TYR A CA 1
ATOM 649 C C . TYR A 1 83 ? 3.067 0.021 -0.365 1.00 94.69 83 TYR A C 1
ATOM 651 O O . TYR A 1 83 ? 2.498 0.132 -1.452 1.00 94.69 83 TYR A O 1
ATOM 659 N N . ALA A 1 84 ? 2.880 -1.010 0.451 1.00 96.12 84 ALA A N 1
ATOM 660 C CA . ALA A 1 84 ? 1.807 -1.983 0.333 1.00 96.12 84 ALA A CA 1
ATOM 661 C C . ALA A 1 84 ? 1.058 -2.069 1.667 1.00 96.12 84 ALA A C 1
ATOM 663 O O . ALA A 1 84 ? 1.656 -2.268 2.722 1.00 96.12 84 ALA A O 1
ATOM 664 N N . PHE A 1 85 ? -0.256 -1.917 1.615 1.00 96.56 85 PHE A N 1
ATOM 665 C CA . PHE A 1 85 ? -1.161 -2.023 2.749 1.00 96.56 85 PHE A CA 1
ATOM 666 C C . PHE A 1 85 ? -1.880 -3.354 2.633 1.00 96.56 85 PHE A C 1
ATOM 668 O O . PHE A 1 85 ? -2.530 -3.604 1.623 1.00 96.56 85 PHE A O 1
ATOM 675 N N . VAL A 1 86 ? -1.752 -4.203 3.645 1.00 96.12 86 VAL A N 1
ATOM 676 C CA . VAL A 1 86 ? -2.334 -5.543 3.671 1.00 96.12 86 VAL A CA 1
ATOM 677 C C . VAL A 1 86 ? -3.345 -5.623 4.802 1.00 96.12 86 VAL A C 1
ATOM 679 O O . VAL A 1 86 ? -3.014 -5.373 5.965 1.00 96.12 86 VAL A O 1
ATOM 682 N N . LYS A 1 87 ? -4.573 -6.002 4.465 1.00 93.94 87 LYS A N 1
ATOM 683 C CA . LYS A 1 87 ? -5.631 -6.319 5.423 1.00 93.94 87 LYS A CA 1
ATOM 684 C C . LYS A 1 87 ? -6.335 -7.580 4.949 1.00 93.94 87 LYS A C 1
ATOM 686 O O . LYS A 1 87 ? -6.776 -7.655 3.806 1.00 93.94 87 LYS A O 1
ATOM 691 N N . ASP A 1 88 ? -6.427 -8.564 5.838 1.00 90.06 88 ASP A N 1
ATOM 692 C CA . ASP A 1 88 ? -6.924 -9.900 5.516 1.00 90.06 88 ASP A CA 1
ATOM 693 C C . ASP A 1 88 ? -6.132 -10.509 4.338 1.00 90.06 88 ASP A C 1
ATOM 695 O O . ASP A 1 88 ? -4.931 -10.742 4.468 1.00 90.06 88 ASP A O 1
ATOM 699 N N . SER A 1 89 ? -6.772 -10.748 3.191 1.00 90.56 89 SER A N 1
ATOM 700 C CA . SER A 1 89 ? -6.127 -11.230 1.959 1.00 90.56 89 SER A CA 1
ATOM 701 C C . SER A 1 89 ? -5.944 -10.148 0.889 1.00 90.56 89 SER A C 1
ATOM 703 O O . SER A 1 89 ? -5.461 -10.444 -0.205 1.00 90.56 89 SER A O 1
ATOM 705 N N . ASP A 1 90 ? -6.338 -8.907 1.175 1.00 94.88 90 ASP A N 1
ATOM 706 C CA . ASP A 1 90 ? -6.290 -7.805 0.225 1.00 94.88 90 ASP A CA 1
ATOM 707 C C . ASP A 1 90 ? -5.037 -6.956 0.407 1.00 94.88 90 ASP A C 1
ATOM 709 O O . ASP A 1 90 ? -4.669 -6.599 1.527 1.00 94.88 90 ASP A O 1
ATOM 713 N N . THR A 1 91 ? -4.446 -6.561 -0.722 1.00 96.25 91 THR A N 1
ATOM 714 C CA . THR A 1 91 ? -3.281 -5.675 -0.758 1.00 96.25 91 THR A CA 1
ATOM 715 C C . THR A 1 91 ? -3.549 -4.466 -1.643 1.00 96.25 91 THR A C 1
ATOM 717 O O . THR A 1 91 ? -3.795 -4.621 -2.839 1.00 96.25 91 THR A O 1
ATOM 720 N N . ILE A 1 92 ? -3.464 -3.265 -1.070 1.00 95.94 92 ILE A N 1
ATOM 721 C CA . ILE A 1 92 ? -3.476 -1.994 -1.804 1.00 95.94 92 ILE A CA 1
ATOM 722 C C . ILE A 1 92 ? -2.047 -1.457 -1.857 1.00 95.94 92 ILE A C 1
ATOM 724 O O . ILE A 1 92 ? -1.413 -1.278 -0.822 1.00 95.94 92 ILE A O 1
ATOM 728 N N . TYR A 1 93 ? -1.548 -1.155 -3.049 1.00 94.62 93 TYR A N 1
ATOM 729 C CA . TYR A 1 93 ? -0.227 -0.557 -3.248 1.00 94.62 93 TYR A CA 1
ATOM 730 C C . TYR A 1 93 ? -0.337 0.957 -3.396 1.00 94.62 93 TYR A C 1
ATOM 732 O O . TYR A 1 93 ? -1.331 1.454 -3.928 1.00 94.62 93 TYR A O 1
ATOM 740 N N . ALA A 1 94 ? 0.683 1.695 -2.962 1.00 93.75 94 ALA A N 1
ATOM 741 C CA . ALA A 1 94 ? 0.702 3.149 -3.054 1.00 93.75 94 ALA A CA 1
ATOM 742 C C . ALA A 1 94 ? 2.063 3.715 -3.473 1.00 93.75 94 ALA A C 1
ATOM 744 O O . ALA A 1 94 ? 3.123 3.154 -3.172 1.00 93.75 94 ALA A O 1
ATOM 745 N N . SER A 1 95 ? 2.022 4.861 -4.150 1.00 91.44 95 SER A N 1
ATOM 746 C CA . SER A 1 95 ? 3.200 5.681 -4.443 1.00 91.44 95 SER A CA 1
ATOM 747 C C . SER A 1 95 ? 3.795 6.306 -3.175 1.00 91.44 95 SER A C 1
ATOM 749 O O . SER A 1 95 ? 3.115 6.441 -2.158 1.00 91.44 95 SER A O 1
ATOM 751 N N . SER A 1 96 ? 5.047 6.766 -3.251 1.00 89.12 96 SER A N 1
ATOM 752 C CA . SER A 1 96 ? 5.766 7.438 -2.149 1.00 89.12 96 SER A CA 1
ATOM 753 C C . SER A 1 96 ? 5.029 8.638 -1.548 1.00 89.12 96 SER A C 1
ATOM 755 O O . SER A 1 96 ? 5.143 8.912 -0.361 1.00 89.12 96 SER A O 1
ATOM 757 N N . ASN A 1 97 ? 4.254 9.355 -2.359 1.00 89.12 97 ASN A N 1
ATOM 758 C CA . ASN A 1 97 ? 3.478 10.511 -1.919 1.00 89.12 97 ASN A CA 1
ATOM 759 C C . ASN A 1 97 ? 2.049 10.170 -1.463 1.00 89.12 97 ASN A C 1
ATOM 761 O O . ASN A 1 97 ? 1.288 11.093 -1.190 1.00 89.12 97 ASN A O 1
ATOM 765 N N . LEU A 1 98 ? 1.667 8.885 -1.421 1.00 91.94 98 LEU A N 1
ATOM 766 C CA . LEU A 1 98 ? 0.336 8.419 -0.999 1.00 91.94 98 LEU A CA 1
ATOM 767 C C . LEU A 1 98 ? -0.828 9.047 -1.784 1.00 91.94 98 LEU A C 1
ATOM 769 O O . LEU A 1 98 ? -1.920 9.251 -1.255 1.00 91.94 98 LEU A O 1
ATOM 773 N N . ARG A 1 99 ? -0.594 9.374 -3.061 1.00 90.06 99 ARG A N 1
ATOM 774 C CA . ARG A 1 99 ? -1.618 9.942 -3.954 1.00 90.06 99 ARG A CA 1
ATOM 775 C C . ARG A 1 99 ? -2.156 8.938 -4.951 1.00 90.06 99 ARG A C 1
ATOM 777 O O . ARG A 1 99 ? -3.327 9.012 -5.314 1.00 90.06 99 ARG A O 1
ATOM 784 N N . TYR A 1 100 ? -1.303 8.038 -5.421 1.00 90.06 100 TYR A N 1
ATOM 785 C CA . TYR A 1 100 ? -1.685 7.000 -6.362 1.00 90.06 100 TYR A CA 1
ATOM 786 C C . TYR A 1 100 ? -1.838 5.697 -5.611 1.00 90.06 100 TYR A C 1
ATOM 788 O O . TYR A 1 100 ? -0.901 5.249 -4.953 1.00 90.06 100 TYR A O 1
ATOM 796 N N . TRP A 1 101 ? -3.014 5.102 -5.743 1.00 92.44 101 TRP A N 1
ATOM 797 C CA . TRP A 1 101 ? -3.372 3.863 -5.073 1.00 92.44 101 TRP A CA 1
ATOM 798 C C . TRP A 1 101 ? -3.747 2.831 -6.110 1.00 92.44 101 TRP A C 1
ATOM 800 O O . TRP A 1 101 ? -4.428 3.156 -7.083 1.00 92.44 101 TRP A O 1
ATOM 810 N N . TRP A 1 102 ? -3.309 1.599 -5.898 1.00 92.56 102 TRP A N 1
ATOM 811 C CA . TRP A 1 102 ? -3.461 0.513 -6.847 1.00 92.56 102 TRP A CA 1
ATOM 812 C C . TRP A 1 102 ? -3.988 -0.735 -6.157 1.00 92.56 102 TRP A C 1
ATOM 814 O O . TRP A 1 102 ? -3.448 -1.179 -5.146 1.00 92.56 102 TRP A O 1
ATOM 824 N N . TYR A 1 103 ? -5.016 -1.338 -6.740 1.00 92.38 103 TYR A N 1
ATOM 825 C CA . TYR A 1 103 ? -5.576 -2.601 -6.279 1.00 92.38 103 TYR A CA 1
ATOM 826 C C . TYR A 1 103 ? -6.001 -3.435 -7.483 1.00 92.38 103 TYR A C 1
ATOM 828 O O . TYR A 1 103 ? -6.805 -2.993 -8.308 1.00 92.38 103 TYR A O 1
ATOM 836 N N . LYS A 1 104 ? -5.446 -4.649 -7.578 1.00 88.00 104 LYS A N 1
ATOM 837 C CA . LYS A 1 104 ? -5.568 -5.545 -8.739 1.00 88.00 104 LYS A CA 1
ATOM 838 C C . LYS A 1 104 ? -5.059 -4.878 -10.019 1.00 88.00 104 LYS A C 1
ATOM 840 O O . LYS A 1 104 ? -3.858 -4.860 -10.249 1.00 88.00 104 LYS A O 1
ATOM 845 N N . GLU A 1 105 ? -5.948 -4.287 -10.808 1.00 85.62 105 GLU A N 1
ATOM 846 C CA . GLU A 1 105 ? -5.639 -3.617 -12.083 1.00 85.62 105 GLU A CA 1
ATOM 847 C C . GLU A 1 105 ? -6.233 -2.203 -12.156 1.00 85.62 105 GLU A C 1
ATOM 849 O O . GLU A 1 105 ? -6.253 -1.560 -13.211 1.00 85.62 105 GLU A O 1
ATOM 854 N N . LYS A 1 106 ? -6.757 -1.732 -11.022 1.00 89.31 106 LYS A N 1
ATOM 855 C CA . LYS A 1 106 ? -7.455 -0.463 -10.898 1.00 89.31 106 LYS A CA 1
ATOM 856 C C . LYS A 1 106 ? -6.590 0.522 -10.140 1.00 89.31 106 LYS A C 1
ATOM 858 O O . LYS A 1 106 ? -5.944 0.170 -9.151 1.00 89.31 106 LYS A O 1
ATOM 863 N N . VAL A 1 107 ? -6.626 1.767 -10.595 1.00 89.31 107 VAL A N 1
ATOM 864 C CA . VAL A 1 107 ? -5.896 2.873 -9.985 1.00 89.31 107 VAL A CA 1
ATOM 865 C C . VAL A 1 107 ? -6.825 4.046 -9.722 1.00 89.31 107 VAL A C 1
ATOM 867 O O . VAL A 1 107 ? -7.718 4.355 -10.520 1.00 89.31 107 VAL A O 1
ATOM 870 N N . ILE A 1 108 ? -6.590 4.719 -8.601 1.00 89.19 108 ILE A N 1
ATOM 871 C CA . ILE A 1 108 ? -7.221 5.997 -8.278 1.00 89.19 108 ILE A CA 1
ATOM 872 C C . ILE A 1 108 ? -6.163 7.018 -7.876 1.00 89.19 108 ILE A C 1
ATOM 874 O O . ILE A 1 108 ? -5.107 6.678 -7.338 1.00 89.19 108 ILE A O 1
ATOM 878 N N . LEU A 1 109 ? -6.490 8.284 -8.121 1.00 89.75 109 LEU A N 1
ATOM 879 C CA . LEU A 1 109 ? -5.834 9.414 -7.484 1.00 89.75 109 LEU A CA 1
ATOM 880 C C . LEU A 1 109 ? -6.677 9.801 -6.268 1.00 89.75 109 LEU A C 1
ATOM 882 O O . LEU A 1 109 ? -7.827 10.215 -6.423 1.00 89.75 109 LEU A O 1
ATOM 886 N N . TYR A 1 110 ? -6.122 9.653 -5.075 1.00 89.69 110 TYR A N 1
ATOM 887 C CA . TYR A 1 110 ? -6.815 9.938 -3.826 1.00 89.69 110 TYR A CA 1
ATOM 888 C C . TYR A 1 110 ? -5.810 10.358 -2.758 1.00 89.69 110 TYR A C 1
ATOM 890 O O . TYR A 1 110 ? -4.751 9.756 -2.634 1.00 89.69 110 TYR A O 1
ATOM 898 N N . GLN A 1 111 ? -6.132 11.402 -2.001 1.00 91.94 111 GLN A N 1
ATOM 899 C CA . GLN A 1 111 ? -5.346 11.819 -0.846 1.00 91.94 111 GLN A CA 1
ATOM 900 C C . GLN A 1 111 ? -6.132 11.417 0.395 1.00 91.94 111 GLN A C 1
ATOM 902 O O . GLN A 1 111 ? -7.149 12.039 0.697 1.00 91.94 111 GLN A O 1
ATOM 907 N N . SER A 1 112 ? -5.675 10.379 1.089 1.00 92.81 112 SER A N 1
ATOM 908 C CA . SER A 1 112 ? -6.333 9.957 2.321 1.00 92.81 112 SER A CA 1
ATOM 909 C C . SER A 1 112 ? -6.119 11.000 3.427 1.00 92.81 112 SER A C 1
ATOM 911 O O . SER A 1 112 ? -4.981 11.438 3.628 1.00 92.81 112 SER A O 1
ATOM 913 N N . PRO A 1 113 ? -7.175 11.398 4.161 1.00 92.50 113 PRO A N 1
ATOM 914 C CA . PRO A 1 113 ? -7.029 12.205 5.367 1.00 92.50 113 PRO A CA 1
ATOM 915 C C . PRO A 1 113 ? -6.563 11.374 6.575 1.00 92.50 113 PRO A C 1
ATOM 917 O O . PRO A 1 113 ? -6.084 11.952 7.545 1.00 92.50 113 PRO A O 1
ATOM 920 N N . ILE A 1 114 ? -6.697 10.041 6.524 1.00 93.44 114 ILE A N 1
ATOM 921 C CA . ILE A 1 114 ? -6.400 9.128 7.640 1.00 93.44 114 ILE A CA 1
ATOM 922 C C . ILE A 1 114 ? -5.069 8.400 7.456 1.00 93.44 114 ILE A C 1
ATOM 924 O O . ILE A 1 114 ? -4.329 8.258 8.421 1.00 93.44 114 ILE A O 1
ATOM 928 N N . ILE A 1 115 ? -4.767 7.914 6.249 1.00 92.88 115 ILE A N 1
ATOM 929 C CA . ILE A 1 115 ? -3.516 7.221 5.927 1.00 92.88 115 ILE A CA 1
ATOM 930 C C . ILE A 1 115 ? -2.579 8.217 5.252 1.00 92.88 115 ILE A C 1
ATOM 932 O O . ILE A 1 115 ? -2.643 8.447 4.044 1.00 92.88 115 ILE A O 1
ATOM 936 N N . ASN A 1 116 ? -1.693 8.807 6.043 1.00 90.25 116 ASN A N 1
ATOM 937 C CA . ASN A 1 116 ? -0.689 9.753 5.575 1.00 90.25 116 ASN A CA 1
ATOM 938 C C . ASN A 1 116 ? 0.715 9.350 6.064 1.00 90.25 116 ASN A C 1
ATOM 940 O O . ASN A 1 116 ? 0.899 8.305 6.692 1.00 90.25 116 ASN A O 1
ATOM 944 N N . THR A 1 117 ? 1.726 10.157 5.741 1.00 83.62 117 THR A N 1
ATOM 945 C CA . THR A 1 117 ? 3.113 9.877 6.130 1.00 83.62 117 THR A CA 1
ATOM 946 C C . THR A 1 117 ? 3.280 9.773 7.641 1.00 83.62 117 THR A C 1
ATOM 948 O O . THR A 1 117 ? 3.950 8.850 8.087 1.00 83.62 117 THR A O 1
ATOM 951 N N . GLU A 1 118 ? 2.623 10.643 8.413 1.00 82.81 118 GLU A N 1
ATOM 952 C CA . GLU A 1 118 ? 2.661 10.639 9.881 1.00 82.81 118 GLU A CA 1
ATOM 953 C C . GLU A 1 118 ? 2.056 9.344 10.426 1.00 82.81 118 GLU A C 1
ATOM 955 O O . GLU A 1 118 ? 2.677 8.669 11.236 1.00 82.81 118 GLU A O 1
ATOM 960 N N . THR A 1 119 ? 0.916 8.891 9.898 1.00 80.38 119 THR A N 1
ATOM 961 C CA . THR A 1 119 ? 0.309 7.601 10.276 1.00 80.38 119 THR A CA 1
ATOM 962 C C . THR A 1 119 ? 1.264 6.426 10.064 1.00 80.38 119 THR A C 1
ATOM 964 O O . THR A 1 119 ? 1.277 5.463 10.835 1.00 80.38 119 THR A O 1
ATOM 967 N N . ILE A 1 120 ? 2.069 6.490 9.001 1.00 79.50 120 ILE A N 1
ATOM 968 C CA . ILE A 1 120 ? 3.042 5.453 8.658 1.00 79.50 120 ILE A CA 1
ATOM 969 C C . ILE A 1 120 ? 4.290 5.557 9.547 1.00 79.50 120 ILE A C 1
ATOM 971 O O . ILE A 1 120 ? 4.820 4.515 9.942 1.00 79.50 120 ILE A O 1
ATOM 975 N N . THR A 1 121 ? 4.751 6.758 9.910 1.00 71.44 121 THR A N 1
ATOM 976 C CA . THR A 1 121 ? 5.983 6.969 10.698 1.00 71.44 121 THR A CA 1
ATOM 977 C C . THR A 1 121 ? 5.784 7.007 12.213 1.00 71.44 121 THR A C 1
ATOM 979 O O . THR A 1 121 ? 6.621 6.465 12.922 1.00 71.44 121 THR A O 1
ATOM 982 N N . GLU A 1 122 ? 4.699 7.591 12.720 1.00 59.03 122 GLU A N 1
ATOM 983 C CA . GLU A 1 122 ? 4.513 7.952 14.140 1.00 59.03 122 GLU A CA 1
ATOM 984 C C . GLU A 1 122 ? 3.900 6.852 15.022 1.00 59.03 122 GLU A C 1
ATOM 986 O O . GLU A 1 122 ? 3.806 7.015 16.235 1.00 59.03 122 GLU A O 1
ATOM 991 N N . LEU A 1 123 ? 3.506 5.718 14.437 1.00 48.59 123 LEU A N 1
ATOM 992 C CA . LEU A 1 123 ? 3.018 4.548 15.193 1.00 48.59 123 LEU A CA 1
ATOM 993 C C . LEU A 1 123 ? 4.091 3.557 15.688 1.00 48.59 123 LEU A C 1
ATOM 995 O O . LEU A 1 123 ? 5.121 3.372 15.005 1.00 48.59 123 LEU A O 1
#

Secondary structure (DSSP, 8-state):
------------------PEEEEEE---TT--EEGGGGGGGG-TTTEEEEEE--HHHHHHHHHHHHHHHTSEE-S-TT-EE-EEEEETTEEEEE-TTS-EEEETTEEEE---SSSSHHHHH--

Sequence (123 aa):
MKKIIPLIIFITLTSCSSSVTVITANDVYGYSITSKNFGEFSNPNKTTLKQVKSKDVAAEFDYMKNYLITGREHLFPDGVFTYAFVKDSDTIYASSNLRYWWYKEKVILYQSPIINTETITEL

Radius of gyration: 18.98 Å; chains: 1; bounding box: 70×24×54 Å